Protein AF-A0A966DDK5-F1 (afdb_monomer_lite)

pLDDT: mean 77.08, std 15.41, range [38.41, 94.88]

Radius of gyration: 27.96 Å; chains: 1; bounding box: 37×73×76 Å

Structure (mmCIF, N/CA/C/O backbone):
data_AF-A0A966DDK5-F1
#
_entry.id   AF-A0A966DDK5-F1
#
loop_
_atom_site.group_PDB
_atom_site.id
_atom_site.type_symbol
_atom_site.label_atom_id
_atom_site.label_alt_id
_atom_site.label_comp_id
_atom_site.label_asym_id
_atom_site.label_entity_id
_atom_site.label_seq_id
_atom_site.pdbx_PDB_ins_code
_atom_site.Cartn_x
_atom_site.Cartn_y
_atom_site.Cartn_z
_atom_site.occupancy
_atom_site.B_iso_or_equiv
_atom_site.auth_seq_id
_atom_site.auth_comp_id
_atom_site.auth_asym_id
_atom_site.auth_atom_id
_atom_site.pdbx_PDB_model_num
ATOM 1 N N . MET A 1 1 ? -3.887 -1.822 -10.466 1.00 85.94 1 MET A N 1
ATOM 2 C CA . MET A 1 1 ? -3.476 -0.402 -10.522 1.00 85.94 1 MET A CA 1
ATOM 3 C C . MET A 1 1 ? -3.623 0.130 -11.944 1.00 85.94 1 MET A C 1
ATOM 5 O O . MET A 1 1 ? -3.417 -0.625 -12.885 1.00 85.94 1 MET A O 1
ATOM 9 N N . ASN A 1 2 ? -3.994 1.400 -12.120 1.00 87.94 2 ASN A N 1
ATOM 10 C CA . ASN A 1 2 ? -4.062 2.040 -13.441 1.00 87.94 2 ASN A CA 1
ATOM 11 C C . ASN A 1 2 ? -3.589 3.498 -13.349 1.00 87.94 2 ASN A C 1
ATOM 13 O O . ASN A 1 2 ? -4.401 4.423 -13.303 1.00 87.94 2 ASN A O 1
ATOM 17 N N . ILE A 1 3 ? -2.275 3.688 -13.254 1.00 90.12 3 ILE A N 1
ATOM 18 C CA . ILE A 1 3 ? -1.640 5.006 -13.277 1.00 90.12 3 ILE A CA 1
ATOM 19 C C . ILE A 1 3 ? -1.281 5.338 -14.722 1.00 90.12 3 ILE A C 1
ATOM 21 O O . ILE A 1 3 ? -0.789 4.495 -15.475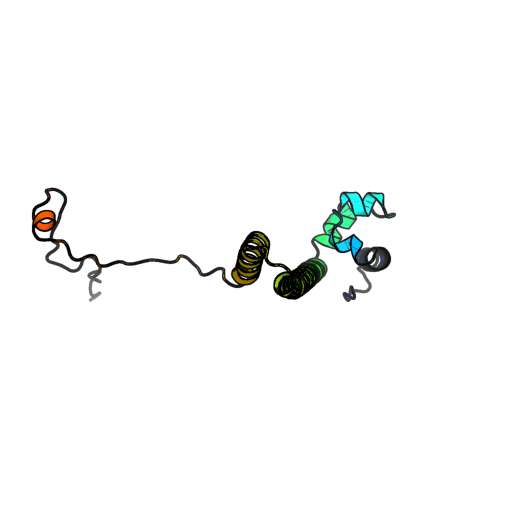 1.00 90.12 3 ILE A O 1
ATOM 25 N N . GLN A 1 4 ? -1.553 6.583 -15.103 1.00 89.31 4 GLN A N 1
ATOM 26 C CA . GLN A 1 4 ? -1.170 7.130 -16.396 1.00 89.31 4 GLN A CA 1
ATOM 27 C C . GLN A 1 4 ? 0.269 7.651 -16.298 1.00 89.31 4 GLN A C 1
ATOM 29 O O . GLN A 1 4 ? 0.547 8.639 -15.611 1.00 89.31 4 GLN A O 1
ATOM 34 N N . PHE A 1 5 ? 1.182 6.956 -16.968 1.00 89.06 5 PHE A N 1
ATOM 35 C CA . PHE A 1 5 ? 2.567 7.376 -17.159 1.00 89.06 5 PHE A CA 1
ATOM 36 C C . PHE A 1 5 ? 2.727 7.999 -18.547 1.00 89.06 5 PHE A C 1
ATOM 38 O O . PHE A 1 5 ? 2.031 7.611 -19.487 1.00 89.06 5 PHE A O 1
ATOM 45 N N . ASN A 1 6 ? 3.649 8.946 -18.690 1.00 87.12 6 ASN A N 1
ATOM 46 C CA . ASN A 1 6 ? 3.912 9.607 -19.967 1.00 87.12 6 ASN A CA 1
ATOM 47 C C . ASN A 1 6 ? 4.554 8.646 -20.983 1.00 87.12 6 ASN A C 1
ATOM 49 O O . ASN A 1 6 ? 5.156 7.643 -20.611 1.00 87.12 6 ASN A O 1
ATOM 53 N N . GLU A 1 7 ? 4.518 8.999 -22.272 1.00 79.94 7 GLU A N 1
ATOM 54 C CA . GLU A 1 7 ? 5.108 8.198 -23.366 1.00 79.94 7 GLU A CA 1
ATOM 55 C C . GLU A 1 7 ? 6.628 7.971 -23.229 1.00 79.94 7 GLU A C 1
ATOM 57 O O . GLU A 1 7 ? 7.179 7.048 -23.820 1.00 79.94 7 GLU A O 1
ATOM 62 N N . TYR A 1 8 ? 7.310 8.794 -22.427 1.00 82.00 8 TYR A N 1
ATOM 63 C CA . TYR A 1 8 ? 8.743 8.674 -22.139 1.00 82.00 8 TYR A CA 1
ATOM 64 C C . TYR A 1 8 ? 9.051 7.788 -20.917 1.00 82.00 8 TYR A C 1
ATOM 66 O O . TYR A 1 8 ? 10.212 7.487 -20.658 1.00 82.00 8 TYR A O 1
ATOM 74 N N . GLU A 1 9 ? 8.032 7.363 -20.166 1.00 86.44 9 GLU A N 1
ATOM 75 C CA . GLU A 1 9 ? 8.146 6.582 -18.925 1.00 86.44 9 GLU A CA 1
ATOM 76 C C . GLU A 1 9 ? 7.864 5.086 -19.176 1.00 86.44 9 GLU A C 1
ATOM 78 O O . GLU A 1 9 ? 7.128 4.437 -18.432 1.00 86.44 9 GLU A O 1
ATOM 83 N N . ILE A 1 10 ? 8.444 4.531 -20.246 1.00 89.00 10 ILE A N 1
ATOM 84 C CA . ILE A 1 10 ? 8.161 3.163 -20.719 1.00 89.00 10 ILE A CA 1
ATOM 85 C C . ILE A 1 10 ? 8.476 2.109 -19.645 1.00 89.00 10 ILE A C 1
ATOM 87 O O . ILE A 1 10 ? 7.691 1.187 -19.443 1.00 8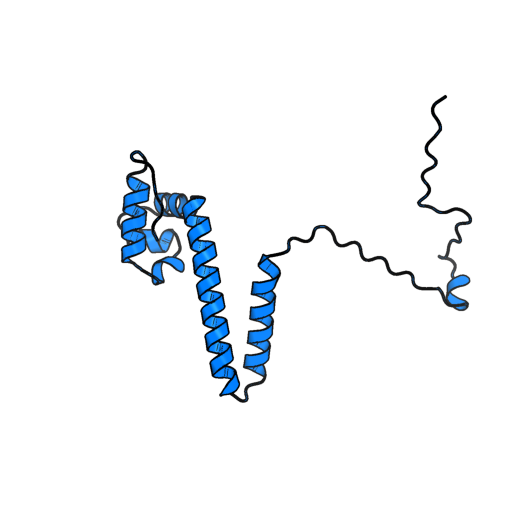9.00 10 ILE A O 1
ATOM 91 N N . GLU A 1 11 ? 9.592 2.254 -18.922 1.00 89.19 11 GLU A N 1
ATOM 92 C CA . GLU A 1 11 ? 9.984 1.305 -17.868 1.00 89.19 11 GLU A CA 1
ATOM 93 C C . GLU A 1 11 ? 8.938 1.260 -16.741 1.00 89.19 11 GLU A C 1
ATOM 95 O O . GLU A 1 11 ? 8.514 0.181 -16.338 1.00 89.19 11 GLU A O 1
ATOM 100 N N . LEU A 1 12 ? 8.424 2.416 -16.299 1.00 90.00 12 LEU A N 1
ATOM 101 C CA . LEU A 1 12 ? 7.393 2.483 -15.254 1.00 90.00 12 LEU A CA 1
ATOM 102 C C . LEU A 1 12 ? 6.062 1.872 -15.716 1.00 90.00 12 LEU A C 1
ATOM 104 O O . LEU A 1 12 ? 5.370 1.237 -14.919 1.00 90.00 12 LEU A O 1
ATOM 108 N N . GLN A 1 13 ? 5.712 2.022 -16.998 1.00 92.00 13 GLN A N 1
ATOM 109 C CA . GLN A 1 13 ? 4.531 1.370 -17.573 1.00 92.00 13 GLN A CA 1
ATOM 110 C C . GLN A 1 13 ? 4.660 -0.155 -17.531 1.00 92.00 13 GLN A C 1
ATOM 112 O O . GLN A 1 13 ? 3.757 -0.829 -17.037 1.00 92.00 13 GLN A O 1
ATOM 117 N N . GLN A 1 14 ? 5.799 -0.694 -17.971 1.00 92.19 14 GLN A N 1
ATOM 118 C CA . GLN A 1 14 ? 6.054 -2.138 -17.946 1.00 92.19 14 GLN A CA 1
ATOM 119 C C . GLN A 1 14 ? 6.073 -2.682 -16.513 1.00 92.19 14 GLN A C 1
ATOM 121 O O . GLN A 1 14 ? 5.497 -3.730 -16.227 1.00 92.19 14 GLN A O 1
ATOM 126 N N . MET A 1 15 ? 6.675 -1.945 -15.580 1.00 92.94 15 MET A N 1
ATOM 127 C CA . MET A 1 15 ? 6.673 -2.312 -14.165 1.00 92.94 15 MET A CA 1
ATOM 128 C C . MET A 1 15 ? 5.266 -2.301 -13.566 1.00 92.94 15 MET A C 1
ATOM 130 O O . MET A 1 15 ? 4.937 -3.193 -12.787 1.00 92.94 15 MET A O 1
ATOM 134 N N . GLN A 1 16 ? 4.402 -1.357 -13.953 1.00 93.38 16 GLN A N 1
ATOM 135 C CA . GLN A 1 16 ? 2.992 -1.378 -13.557 1.00 93.38 16 GLN A CA 1
ATOM 136 C C . GLN A 1 16 ? 2.263 -2.613 -14.092 1.00 93.38 16 GLN A C 1
ATOM 138 O O . GLN A 1 16 ? 1.458 -3.193 -13.365 1.00 93.38 16 GLN A O 1
ATOM 143 N N . GLU A 1 17 ? 2.507 -3.008 -15.340 1.00 93.50 17 GLU A N 1
ATOM 144 C CA . GLU A 1 17 ? 1.901 -4.213 -15.916 1.00 93.50 17 GLU A CA 1
ATOM 145 C C . GLU A 1 17 ? 2.310 -5.462 -15.136 1.00 93.50 17 GLU A C 1
ATOM 147 O O . GLU A 1 17 ? 1.444 -6.225 -14.710 1.00 93.50 17 GLU A O 1
ATOM 152 N N . VAL A 1 18 ? 3.604 -5.613 -14.849 1.00 93.75 18 VAL A N 1
ATOM 153 C CA . VAL A 1 18 ? 4.113 -6.732 -14.045 1.00 93.75 18 VAL A CA 1
ATOM 154 C C . VAL A 1 18 ? 3.571 -6.690 -12.614 1.00 93.75 18 VAL A C 1
ATOM 156 O O . VAL A 1 18 ? 3.150 -7.713 -12.081 1.00 93.75 18 VAL A O 1
ATOM 159 N N . PHE A 1 19 ? 3.512 -5.510 -11.995 1.00 93.38 19 PHE A N 1
ATOM 160 C CA . PHE A 1 19 ? 2.926 -5.342 -10.663 1.00 93.38 19 PHE A CA 1
ATOM 161 C C . PHE A 1 19 ? 1.449 -5.762 -10.639 1.00 93.38 19 PHE A C 1
ATOM 163 O O . PHE A 1 19 ? 0.989 -6.405 -9.697 1.00 93.38 19 PHE A O 1
ATOM 170 N N . ASN A 1 20 ? 0.703 -5.423 -11.691 1.00 93.00 20 ASN A N 1
ATOM 171 C CA . ASN A 1 20 ? -0.697 -5.805 -11.837 1.00 93.00 20 ASN A CA 1
ATOM 172 C C . ASN A 1 20 ? -0.886 -7.310 -12.059 1.00 93.00 20 ASN A C 1
ATOM 174 O O . ASN A 1 20 ? -1.892 -7.844 -11.594 1.00 93.00 20 ASN A O 1
ATOM 178 N N . ASP A 1 21 ? 0.045 -7.971 -12.747 1.00 93.38 21 ASP A N 1
ATOM 179 C CA . ASP A 1 21 ? -0.009 -9.412 -13.018 1.00 93.38 21 ASP A CA 1
ATOM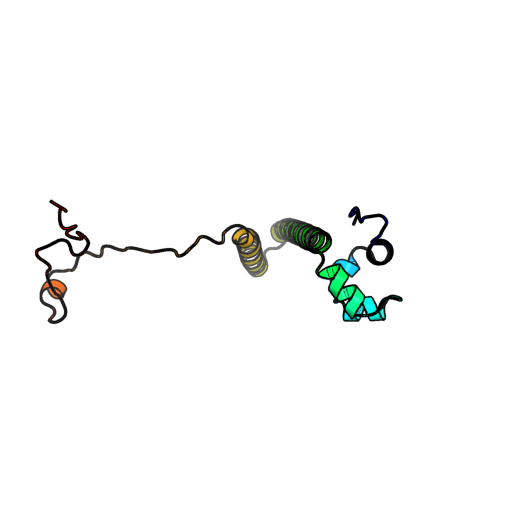 180 C C . ASP A 1 21 ? 0.203 -10.249 -11.747 1.00 93.38 21 ASP A C 1
ATOM 182 O O . ASP A 1 21 ? -0.510 -11.224 -11.513 1.00 93.38 21 ASP A O 1
ATOM 186 N N . ILE A 1 22 ? 1.098 -9.803 -10.855 1.00 90.88 22 ILE A N 1
ATOM 187 C CA . ILE A 1 22 ? 1.266 -10.394 -9.513 1.00 90.88 22 ILE A CA 1
ATOM 188 C C . ILE A 1 22 ? -0.027 -10.247 -8.685 1.00 90.88 22 ILE A C 1
ATOM 190 O O . ILE A 1 22 ? -0.351 -11.088 -7.844 1.00 90.88 22 ILE A O 1
ATOM 194 N N . GLY A 1 23 ? -0.800 -9.187 -8.930 1.00 88.69 23 GLY A N 1
ATOM 195 C CA . GLY A 1 23 ? -2.097 -8.969 -8.304 1.00 88.69 23 GLY A CA 1
ATOM 196 C C . GLY A 1 23 ? -1.990 -8.474 -6.861 1.00 88.69 23 GLY A C 1
ATOM 197 O O . GLY A 1 23 ? -1.156 -7.637 -6.529 1.00 88.69 23 GLY A O 1
ATOM 198 N N . VAL A 1 24 ? -2.884 -8.952 -5.992 1.00 86.50 24 VAL A N 1
ATOM 199 C CA . VAL A 1 24 ? -3.031 -8.434 -4.616 1.00 86.50 24 VAL A CA 1
ATOM 200 C C . VAL A 1 24 ? -1.778 -8.669 -3.772 1.00 86.50 24 VAL A C 1
ATOM 202 O O . VAL A 1 24 ? -1.438 -7.832 -2.938 1.00 86.50 24 VAL A O 1
ATOM 205 N N . ASP A 1 25 ? -1.064 -9.767 -4.013 1.00 88.88 25 ASP A N 1
ATOM 206 C CA . ASP A 1 25 ? 0.125 -10.121 -3.238 1.00 88.88 25 ASP A CA 1
ATOM 207 C C . ASP A 1 25 ? 1.251 -9.095 -3.420 1.00 88.88 25 ASP A C 1
ATOM 209 O O . ASP A 1 25 ? 2.008 -8.843 -2.484 1.00 88.88 25 ASP A O 1
ATOM 213 N N . ALA A 1 26 ? 1.296 -8.414 -4.572 1.00 90.25 26 ALA A N 1
ATOM 214 C CA . ALA A 1 26 ? 2.288 -7.387 -4.878 1.00 90.25 26 ALA A CA 1
ATOM 215 C C . ALA A 1 26 ? 2.291 -6.231 -3.865 1.00 90.25 26 ALA A C 1
ATOM 217 O O . ALA A 1 26 ? 3.341 -5.648 -3.602 1.00 90.25 26 ALA A O 1
ATOM 218 N N . LEU A 1 27 ? 1.136 -5.923 -3.260 1.00 90.12 27 LEU A N 1
ATOM 219 C CA . LEU A 1 27 ? 0.981 -4.854 -2.263 1.00 90.12 27 LEU A CA 1
ATOM 220 C C . LEU A 1 27 ? 1.778 -5.109 -0.975 1.00 90.12 27 LEU A C 1
ATOM 222 O O . LEU A 1 27 ? 2.027 -4.173 -0.215 1.00 90.12 27 LEU A O 1
ATOM 226 N N . TYR A 1 28 ? 2.157 -6.362 -0.721 1.00 89.44 28 TYR A N 1
ATOM 227 C CA . TYR A 1 28 ? 2.874 -6.778 0.484 1.00 89.44 28 TYR A CA 1
ATOM 228 C C . TYR A 1 28 ? 4.356 -7.061 0.244 1.00 89.44 28 TYR A C 1
ATOM 230 O O . TYR A 1 28 ? 5.083 -7.313 1.204 1.00 89.44 28 TYR A O 1
ATOM 238 N N . LEU A 1 29 ? 4.805 -7.024 -1.012 1.00 91.50 29 LEU A N 1
ATOM 239 C CA . LEU A 1 29 ? 6.177 -7.346 -1.377 1.00 91.50 29 LEU A CA 1
ATOM 240 C C . LEU A 1 29 ? 7.076 -6.110 -1.305 1.00 91.50 29 LEU A C 1
ATOM 242 O O . LEU A 1 29 ? 6.733 -5.010 -1.741 1.00 91.50 29 LEU A O 1
ATOM 246 N N . SER A 1 30 ? 8.279 -6.310 -0.784 1.00 92.31 30 SER A N 1
ATOM 247 C CA . SER A 1 30 ? 9.360 -5.336 -0.851 1.00 92.31 30 SER A CA 1
ATOM 248 C C . SER A 1 30 ? 9.980 -5.278 -2.252 1.00 92.31 30 SER A C 1
ATOM 250 O O . SER A 1 30 ? 9.908 -6.220 -3.038 1.00 92.31 30 SER A O 1
ATOM 252 N N . HIS A 1 31 ? 10.691 -4.187 -2.548 1.00 92.38 31 HIS A N 1
ATOM 253 C CA . HIS A 1 31 ? 11.453 -4.029 -3.793 1.00 92.38 31 HIS A CA 1
ATOM 254 C C . HIS A 1 31 ? 12.455 -5.170 -4.072 1.00 92.38 31 HIS A C 1
ATOM 256 O O . HIS A 1 31 ? 12.736 -5.463 -5.231 1.00 92.38 31 HIS A O 1
ATOM 262 N N . HIS A 1 32 ? 12.980 -5.842 -3.040 1.00 93.69 32 HIS A N 1
ATOM 263 C CA . HIS A 1 32 ? 13.839 -7.017 -3.210 1.00 93.69 32 HIS A CA 1
ATOM 264 C C . HIS A 1 32 ? 13.053 -8.269 -3.607 1.00 93.69 32 HIS A C 1
ATOM 266 O O . HIS A 1 32 ? 13.510 -9.031 -4.454 1.00 93.69 32 HIS A O 1
ATOM 272 N N . GLU A 1 33 ? 11.880 -8.478 -3.014 1.00 92.38 33 GLU A N 1
ATOM 273 C CA . GLU A 1 33 ? 11.017 -9.620 -3.329 1.00 92.38 33 GLU A CA 1
ATOM 274 C C . GLU A 1 33 ? 10.416 -9.482 -4.729 1.00 92.38 33 GLU A C 1
ATOM 276 O O . GLU A 1 33 ? 10.421 -10.444 -5.494 1.00 92.38 33 GLU A O 1
ATOM 281 N N . LEU A 1 34 ? 10.005 -8.269 -5.108 1.00 92.38 34 LEU A N 1
ATOM 282 C CA . LEU A 1 34 ? 9.569 -7.964 -6.471 1.00 92.38 34 LEU A CA 1
ATOM 283 C C . LEU A 1 34 ? 10.696 -8.193 -7.482 1.00 92.38 34 LEU A C 1
ATOM 285 O O . LEU A 1 34 ? 10.467 -8.802 -8.521 1.00 92.38 34 LEU A O 1
ATOM 289 N N . ALA A 1 35 ? 11.931 -7.794 -7.169 1.00 93.81 35 ALA A N 1
ATOM 290 C CA . ALA A 1 35 ? 13.073 -8.055 -8.046 1.00 93.81 35 ALA A CA 1
ATOM 291 C C . ALA A 1 35 ? 13.426 -9.544 -8.168 1.00 93.81 35 ALA A C 1
ATOM 293 O O . ALA A 1 35 ? 13.934 -9.974 -9.195 1.00 93.81 35 ALA A O 1
ATOM 294 N N . ALA A 1 36 ? 13.172 -10.345 -7.131 1.00 92.44 36 ALA A N 1
ATOM 295 C CA . ALA A 1 36 ? 13.372 -11.791 -7.196 1.00 92.44 36 ALA A CA 1
ATOM 296 C C . ALA A 1 36 ? 12.281 -12.497 -8.020 1.00 92.44 36 ALA A C 1
ATOM 298 O O . ALA A 1 36 ? 12.540 -13.548 -8.605 1.00 92.44 36 ALA A O 1
ATOM 299 N N . ALA A 1 37 ? 11.072 -11.932 -8.053 1.00 88.00 37 ALA A N 1
ATOM 300 C CA . ALA A 1 37 ? 9.920 -12.483 -8.761 1.00 88.00 37 ALA A CA 1
ATOM 301 C C . ALA A 1 37 ? 9.789 -11.994 -10.216 1.00 88.00 37 ALA A C 1
ATOM 303 O O . ALA A 1 37 ? 8.943 -12.502 -10.948 1.00 88.00 37 ALA A O 1
ATOM 304 N N . THR A 1 38 ? 10.582 -11.005 -10.637 1.00 91.38 38 THR A N 1
ATOM 305 C CA . THR A 1 38 ? 10.405 -10.306 -11.920 1.00 91.38 38 THR A CA 1
ATOM 306 C C . THR A 1 38 ? 11.739 -10.048 -12.619 1.00 91.38 38 THR A C 1
ATOM 308 O O . THR A 1 38 ? 12.807 -10.320 -12.080 1.00 91.38 38 THR A O 1
ATOM 311 N N . GLU A 1 39 ? 11.684 -9.518 -13.840 1.00 89.50 39 GLU A N 1
ATOM 312 C CA . GLU A 1 39 ? 12.876 -9.223 -14.647 1.00 89.50 39 GLU A CA 1
ATOM 313 C C . GLU A 1 39 ? 13.555 -7.890 -14.274 1.00 89.50 39 GLU A C 1
ATOM 315 O O . GLU A 1 39 ? 14.675 -7.617 -14.711 1.00 89.50 39 GLU A O 1
ATOM 320 N N . PHE A 1 40 ? 12.907 -7.056 -13.451 1.00 92.25 40 PHE A N 1
ATOM 321 C CA . PHE A 1 40 ? 13.438 -5.756 -13.040 1.00 92.25 40 PHE A CA 1
ATOM 322 C C . PHE A 1 40 ? 14.317 -5.867 -11.796 1.00 92.25 40 PHE A C 1
ATOM 324 O O . PHE A 1 40 ? 14.056 -6.635 -10.872 1.00 92.25 40 PHE A O 1
ATOM 331 N N . ASN A 1 41 ? 15.359 -5.040 -11.734 1.00 93.69 41 ASN A N 1
ATOM 332 C CA . ASN A 1 41 ? 16.249 -5.012 -10.581 1.00 93.69 41 ASN A CA 1
ATOM 333 C C . ASN A 1 41 ? 15.600 -4.299 -9.372 1.00 93.69 41 ASN A C 1
ATOM 335 O O . ASN A 1 41 ? 14.645 -3.531 -9.496 1.00 93.69 41 ASN A O 1
ATOM 339 N N . ALA A 1 42 ? 16.168 -4.515 -8.183 1.00 93.56 42 ALA A N 1
ATOM 340 C CA . ALA A 1 42 ? 15.637 -3.964 -6.934 1.00 93.56 42 ALA A CA 1
ATOM 341 C C . ALA A 1 42 ? 15.652 -2.425 -6.873 1.00 93.56 42 ALA A C 1
ATOM 343 O O . ALA A 1 42 ? 14.815 -1.839 -6.189 1.00 93.56 42 ALA A O 1
ATOM 344 N N . MET A 1 43 ? 16.575 -1.761 -7.574 1.00 93.81 43 MET A N 1
ATOM 345 C CA . MET A 1 43 ? 16.630 -0.297 -7.611 1.00 93.81 43 MET A CA 1
ATOM 346 C C . MET A 1 43 ? 15.514 0.279 -8.485 1.00 93.81 43 MET A C 1
ATOM 348 O O . MET A 1 43 ? 14.830 1.183 -8.023 1.00 93.81 43 MET A O 1
ATOM 352 N N . SER A 1 44 ? 15.246 -0.302 -9.660 1.00 92.69 44 SER A N 1
ATOM 353 C CA . SER A 1 44 ? 14.097 0.082 -10.493 1.00 92.69 44 SER A CA 1
ATOM 354 C C . SER A 1 44 ? 12.788 -0.082 -9.711 1.00 92.69 44 SER A C 1
ATOM 356 O O . SER A 1 44 ? 11.968 0.833 -9.676 1.00 92.69 44 SER A O 1
ATOM 358 N N . TRP A 1 45 ? 12.618 -1.200 -8.986 1.00 94.88 45 TRP A N 1
ATOM 359 C CA . TRP A 1 45 ? 11.460 -1.405 -8.100 1.00 94.88 45 TRP A CA 1
ATOM 360 C C . TRP A 1 45 ? 11.364 -0.384 -6.984 1.00 94.88 45 TRP A C 1
ATOM 362 O O . TRP A 1 45 ? 10.273 0.098 -6.687 1.00 94.88 45 TRP A O 1
ATOM 372 N N . ARG A 1 46 ? 12.489 -0.030 -6.365 1.00 94.06 46 ARG A N 1
ATOM 373 C CA . ARG A 1 46 ? 12.504 1.033 -5.367 1.00 94.06 46 ARG A CA 1
ATOM 374 C C . ARG A 1 46 ? 12.036 2.350 -5.981 1.00 94.06 46 ARG A C 1
ATOM 376 O O . ARG A 1 46 ? 11.173 2.991 -5.392 1.00 94.06 46 ARG A O 1
ATOM 383 N N . ASP A 1 47 ? 12.565 2.729 -7.138 1.00 92.81 47 ASP A N 1
ATOM 384 C CA . ASP A 1 47 ? 12.221 3.989 -7.793 1.00 92.81 47 ASP A CA 1
ATOM 385 C C . ASP A 1 47 ? 10.729 4.024 -8.150 1.00 92.81 47 ASP A C 1
ATOM 387 O O . ASP A 1 47 ? 10.035 4.960 -7.748 1.00 92.81 47 ASP A O 1
ATOM 391 N N . PHE A 1 48 ? 10.204 2.947 -8.741 1.00 94.19 48 PHE A N 1
ATOM 392 C CA . PHE A 1 48 ? 8.776 2.772 -9.020 1.00 94.19 48 PHE A CA 1
ATOM 393 C C . PHE A 1 48 ? 7.902 2.891 -7.763 1.00 94.19 48 PHE A C 1
ATOM 395 O O . PHE A 1 48 ? 6.966 3.685 -7.737 1.00 94.19 48 PHE A O 1
ATOM 402 N N . LEU A 1 49 ? 8.223 2.159 -6.690 1.00 92.50 49 LEU A N 1
ATOM 403 C CA . LEU A 1 49 ? 7.453 2.198 -5.437 1.00 92.50 49 LEU A CA 1
ATOM 404 C C . LEU A 1 49 ? 7.555 3.551 -4.716 1.00 92.50 49 LEU A C 1
ATOM 406 O O . LEU A 1 49 ? 6.702 3.891 -3.894 1.00 92.50 49 LEU A O 1
ATOM 410 N N . THR A 1 50 ? 8.603 4.328 -4.998 1.00 92.62 50 THR A N 1
ATOM 411 C CA . THR A 1 50 ? 8.760 5.680 -4.459 1.00 92.62 50 THR A CA 1
ATOM 412 C C . THR A 1 50 ? 8.144 6.770 -5.332 1.00 92.62 50 THR A C 1
ATOM 414 O O . THR A 1 50 ? 8.030 7.896 -4.838 1.00 92.62 50 THR A O 1
ATOM 417 N N . ASP A 1 51 ? 7.694 6.474 -6.554 1.00 93.38 51 ASP A N 1
ATOM 418 C CA . ASP A 1 51 ? 6.940 7.427 -7.371 1.00 93.38 51 ASP A CA 1
ATOM 419 C C . ASP A 1 51 ? 5.707 7.914 -6.597 1.00 93.38 51 ASP A C 1
ATOM 421 O O . ASP A 1 51 ? 5.017 7.140 -5.931 1.00 93.38 51 ASP A O 1
ATOM 425 N N . ALA A 1 52 ? 5.446 9.221 -6.640 1.00 91.38 52 ALA A N 1
ATOM 426 C CA . ALA A 1 52 ? 4.380 9.826 -5.845 1.00 91.38 52 ALA A CA 1
ATOM 427 C C . ALA A 1 52 ? 2.999 9.239 -6.182 1.00 91.38 52 ALA A C 1
ATOM 429 O O . ALA A 1 52 ? 2.204 9.008 -5.273 1.00 91.38 52 ALA A O 1
ATOM 430 N N . ARG A 1 53 ? 2.741 8.943 -7.464 1.00 93.62 53 ARG A N 1
ATOM 431 C CA . ARG A 1 53 ? 1.463 8.395 -7.945 1.00 93.62 53 ARG A CA 1
ATOM 432 C C . ARG A 1 53 ? 1.288 6.954 -7.477 1.00 93.62 53 ARG A C 1
ATOM 434 O O . ARG A 1 53 ? 0.212 6.572 -7.025 1.00 93.62 53 ARG A O 1
ATOM 441 N N . VAL A 1 54 ? 2.359 6.163 -7.567 1.00 92.38 54 VAL A N 1
ATOM 442 C CA . VAL A 1 54 ? 2.371 4.764 -7.113 1.00 92.38 54 VAL A CA 1
ATOM 443 C C . VAL A 1 54 ? 2.177 4.709 -5.606 1.00 92.38 54 VAL A C 1
ATOM 445 O O . VAL A 1 54 ? 1.335 3.962 -5.119 1.00 92.38 54 VAL A O 1
ATOM 448 N N . ARG A 1 55 ? 2.888 5.552 -4.859 1.00 91.69 55 ARG A N 1
ATOM 449 C CA . ARG A 1 55 ? 2.768 5.619 -3.404 1.00 91.69 55 ARG A CA 1
ATOM 450 C C . ARG A 1 55 ? 1.367 6.010 -2.951 1.00 91.69 55 ARG A C 1
ATOM 452 O O . ARG A 1 55 ? 0.830 5.357 -2.065 1.00 91.69 55 ARG A O 1
ATOM 459 N N . GLU A 1 56 ? 0.771 7.025 -3.573 1.00 91.06 56 GLU A N 1
ATOM 460 C CA . GLU A 1 56 ? -0.604 7.435 -3.275 1.00 91.06 56 GLU A CA 1
ATOM 461 C C . GLU A 1 56 ? -1.589 6.281 -3.518 1.00 91.06 56 GLU A C 1
ATOM 463 O O . GLU A 1 56 ? -2.429 5.990 -2.662 1.00 91.06 56 GLU A O 1
ATOM 468 N N . PHE A 1 57 ? -1.436 5.563 -4.637 1.00 92.38 57 PHE A N 1
ATOM 469 C CA . PHE A 1 57 ? -2.229 4.367 -4.910 1.00 92.38 57 PHE A CA 1
ATOM 470 C C . PHE A 1 57 ? -2.040 3.304 -3.818 1.00 92.38 57 PHE A C 1
ATOM 472 O O . PHE A 1 57 ? -3.030 2.862 -3.237 1.00 92.38 57 PHE A O 1
ATOM 479 N N . LEU A 1 58 ? -0.798 2.934 -3.492 1.00 90.94 58 LEU A N 1
ATOM 480 C CA . LEU A 1 58 ? -0.493 1.907 -2.488 1.00 90.94 58 LEU A CA 1
ATOM 481 C C . LEU A 1 58 ? -1.043 2.262 -1.102 1.00 90.94 58 LEU A C 1
ATOM 483 O O . LEU A 1 58 ? -1.640 1.412 -0.442 1.00 90.94 58 LEU A O 1
ATOM 487 N N . GLU A 1 59 ? -0.878 3.510 -0.666 1.00 89.94 59 GLU A N 1
ATOM 488 C CA . GLU A 1 59 ? -1.412 3.988 0.613 1.00 89.94 59 GLU A CA 1
ATOM 489 C C . GLU A 1 59 ? -2.943 3.902 0.642 1.00 89.94 59 GLU A C 1
ATOM 491 O O . GLU A 1 59 ? -3.519 3.431 1.628 1.00 89.94 59 GLU A O 1
ATOM 496 N N . SER A 1 60 ? -3.604 4.307 -0.448 1.00 89.19 60 SER A N 1
ATOM 497 C CA . SER A 1 60 ? -5.063 4.227 -0.558 1.00 89.19 60 SER A CA 1
ATOM 498 C C . SER A 1 60 ? -5.567 2.780 -0.557 1.00 89.19 60 SER A C 1
ATOM 500 O O . SER A 1 60 ? -6.518 2.460 0.159 1.00 89.19 60 SER A O 1
ATOM 502 N N . GLU A 1 61 ? -4.891 1.887 -1.278 1.00 90.19 61 GLU A N 1
ATOM 503 C CA . GLU A 1 61 ? -5.281 0.486 -1.406 1.00 90.19 61 GLU A CA 1
ATOM 504 C C . GLU A 1 61 ? -5.093 -0.253 -0.075 1.00 90.19 61 GLU A C 1
ATOM 506 O O . GLU A 1 61 ? -6.011 -0.918 0.411 1.00 90.19 61 GLU A O 1
ATOM 511 N N . LEU A 1 62 ? -3.953 -0.056 0.598 1.00 88.44 62 LEU A N 1
ATOM 512 C CA . LEU A 1 62 ? -3.709 -0.629 1.924 1.00 88.44 62 LEU A CA 1
ATOM 513 C C . LEU A 1 62 ? -4.724 -0.125 2.957 1.00 88.44 62 LEU A C 1
ATOM 515 O O . LEU A 1 62 ? -5.198 -0.915 3.779 1.00 88.44 62 LEU A O 1
ATOM 519 N N . ALA A 1 63 ? -5.106 1.154 2.908 1.00 86.75 63 ALA A N 1
ATOM 520 C CA . ALA A 1 63 ? -6.138 1.693 3.790 1.00 86.75 63 ALA A CA 1
ATOM 521 C C . ALA A 1 63 ? -7.504 1.019 3.555 1.00 86.75 63 ALA A C 1
ATOM 523 O O . ALA A 1 63 ? -8.184 0.648 4.518 1.00 86.75 63 ALA A O 1
ATOM 524 N N . LEU A 1 64 ? -7.888 0.793 2.293 1.00 87.69 64 LEU A N 1
ATOM 525 C CA . LEU A 1 64 ? -9.118 0.072 1.944 1.00 87.69 64 LEU A CA 1
ATOM 526 C C . LEU A 1 64 ? -9.077 -1.388 2.417 1.00 87.69 64 LEU A C 1
ATOM 528 O O . LEU A 1 64 ? -10.055 -1.886 2.987 1.00 87.69 64 LEU A O 1
ATOM 532 N N . MET A 1 65 ? -7.943 -2.071 2.247 1.00 86.88 65 MET A N 1
ATOM 533 C CA . MET A 1 65 ? -7.763 -3.448 2.716 1.00 86.88 65 MET A CA 1
ATOM 534 C C . MET A 1 65 ? -7.848 -3.553 4.242 1.00 86.88 65 MET A C 1
ATOM 536 O O . MET A 1 65 ? -8.504 -4.462 4.767 1.00 86.88 65 MET A O 1
ATOM 540 N N . GLN A 1 66 ? -7.238 -2.611 4.965 1.00 84.69 66 GLN A N 1
ATOM 541 C CA . GLN A 1 66 ? -7.345 -2.525 6.423 1.00 84.69 66 GLN A CA 1
ATOM 542 C C . GLN A 1 66 ? -8.798 -2.318 6.854 1.00 84.69 66 GLN A C 1
ATOM 544 O O . GLN A 1 66 ? -9.298 -3.054 7.707 1.00 84.69 66 GLN A O 1
ATOM 549 N N . GLN A 1 67 ? -9.511 -1.384 6.220 1.00 86.00 67 GLN A N 1
ATOM 550 C CA . GLN A 1 67 ? -10.916 -1.118 6.525 1.00 86.00 67 GLN A CA 1
ATOM 551 C C . GLN A 1 67 ? -11.805 -2.347 6.266 1.00 86.00 67 GLN A C 1
ATOM 553 O O . GLN A 1 67 ? -12.645 -2.697 7.096 1.00 86.00 67 GLN A O 1
ATOM 558 N N . SER A 1 68 ? -11.593 -3.042 5.145 1.00 87.00 68 SER A N 1
ATOM 559 C CA . SER A 1 68 ? -12.275 -4.300 4.811 1.00 87.00 68 SER A CA 1
ATOM 560 C C . SER A 1 68 ? -12.007 -5.392 5.851 1.00 87.00 68 SER A C 1
ATOM 562 O O . SER A 1 68 ? -12.930 -6.084 6.285 1.00 87.00 68 SER A O 1
ATOM 564 N N . SER A 1 69 ? -10.763 -5.508 6.316 1.00 83.56 69 SER A N 1
ATOM 565 C CA . SER A 1 69 ? -10.367 -6.482 7.340 1.00 83.56 69 SER A CA 1
ATOM 566 C C . SER A 1 69 ? -11.027 -6.191 8.690 1.00 83.56 69 SER A C 1
ATOM 568 O O . SER A 1 69 ? -11.571 -7.103 9.311 1.00 83.56 69 SER A O 1
ATOM 570 N N . ILE A 1 70 ? -11.074 -4.919 9.100 1.00 83.75 70 ILE A N 1
ATOM 571 C CA . ILE A 1 70 ? -11.794 -4.462 10.300 1.00 83.75 70 ILE A CA 1
ATOM 572 C C . ILE A 1 70 ? -13.285 -4.812 10.201 1.00 83.75 70 ILE A C 1
ATOM 574 O O . ILE A 1 70 ? -13.840 -5.387 11.135 1.00 83.75 70 ILE A O 1
ATOM 578 N N . MET A 1 71 ? -13.932 -4.536 9.062 1.00 83.62 71 MET A N 1
ATOM 579 C CA . MET A 1 71 ? -15.351 -4.862 8.857 1.00 83.62 71 MET A CA 1
ATOM 580 C C . MET A 1 71 ? -15.630 -6.371 8.939 1.00 83.62 71 MET A C 1
ATOM 582 O O . MET A 1 71 ? -16.635 -6.779 9.523 1.00 83.62 71 MET A O 1
ATOM 586 N N . LYS A 1 72 ? -14.738 -7.210 8.396 1.00 85.38 72 LYS A N 1
ATOM 587 C CA . LYS A 1 72 ? -14.841 -8.674 8.526 1.00 85.38 72 LYS A CA 1
ATOM 588 C C . LYS A 1 72 ? -14.688 -9.116 9.984 1.00 85.38 72 LYS A C 1
ATOM 590 O O . LYS A 1 72 ? -15.535 -9.855 10.473 1.00 85.38 72 LYS A O 1
ATOM 595 N N . MET A 1 73 ? -13.694 -8.591 10.704 1.00 80.69 73 MET A N 1
ATOM 596 C CA . MET A 1 73 ? -13.513 -8.882 12.133 1.00 80.69 73 MET A CA 1
ATOM 597 C C . MET A 1 73 ? -14.719 -8.447 12.975 1.00 80.69 73 MET A C 1
ATOM 599 O O . MET A 1 73 ? -15.118 -9.178 13.874 1.00 80.69 73 MET A O 1
ATOM 603 N N . MET A 1 74 ? -15.337 -7.298 12.678 1.00 78.38 74 MET A N 1
ATOM 604 C CA . MET A 1 74 ? -16.565 -6.860 13.356 1.00 78.38 74 MET A CA 1
ATOM 605 C C . MET A 1 74 ? -17.708 -7.861 13.179 1.00 78.38 74 MET A C 1
ATOM 607 O O . MET A 1 74 ? -18.386 -8.192 14.150 1.00 78.38 74 MET A O 1
ATOM 611 N N . LYS A 1 75 ? -17.901 -8.363 11.954 1.00 80.88 75 LYS A N 1
ATOM 612 C CA . LYS A 1 75 ? -18.913 -9.385 11.662 1.00 80.88 75 LYS A CA 1
ATOM 613 C C . LYS A 1 75 ? -18.656 -10.678 12.445 1.00 80.88 75 LYS A C 1
ATOM 615 O O . LYS A 1 75 ? -19.602 -11.275 12.950 1.00 80.88 75 LYS A O 1
ATOM 620 N N . ASP A 1 76 ? -17.396 -11.086 12.558 1.00 76.88 76 ASP A N 1
ATOM 621 C CA . ASP A 1 76 ? -17.015 -12.324 13.244 1.00 76.88 76 ASP A CA 1
ATOM 622 C C . ASP A 1 76 ? -17.064 -12.184 14.779 1.00 76.88 76 ASP A C 1
ATOM 624 O O . ASP A 1 76 ? -17.382 -13.146 15.479 1.00 76.88 76 ASP A O 1
ATOM 628 N N . ILE A 1 77 ? -16.816 -10.984 15.321 1.00 72.94 77 ILE A N 1
ATOM 629 C CA . ILE A 1 77 ? -16.937 -10.683 16.759 1.00 72.94 77 ILE A CA 1
ATOM 630 C C . ILE A 1 77 ? -18.386 -10.774 17.235 1.00 72.94 77 ILE A C 1
ATOM 632 O O . ILE A 1 77 ? -18.622 -11.276 18.327 1.00 72.94 77 ILE A O 1
ATOM 636 N N . ASP A 1 78 ? -19.367 -10.379 16.423 1.00 64.94 78 ASP A N 1
ATOM 637 C CA . ASP A 1 78 ? -20.783 -10.559 16.785 1.00 64.94 78 ASP A CA 1
ATOM 638 C C . ASP A 1 78 ? -21.145 -12.053 16.967 1.00 64.94 78 ASP A C 1
ATOM 640 O O . ASP A 1 78 ? -22.039 -12.420 17.729 1.00 64.94 78 ASP A O 1
ATOM 644 N N . GLN A 1 79 ? -20.381 -12.950 16.331 1.00 66.75 79 GLN A N 1
ATOM 645 C CA . GLN A 1 79 ? -20.514 -14.404 16.467 1.00 66.75 79 GLN A CA 1
ATOM 646 C C . GLN A 1 79 ? -19.619 -15.000 17.572 1.00 66.75 79 GLN A C 1
ATOM 648 O O . GLN A 1 79 ? -19.839 -16.134 18.009 1.00 66.75 79 GLN A O 1
ATOM 653 N N . SER A 1 80 ? -18.620 -14.253 18.047 1.00 57.81 80 SER A N 1
ATOM 654 C CA . SER A 1 80 ? -17.568 -14.700 18.961 1.00 57.81 80 SER A CA 1
ATOM 655 C C . SER A 1 80 ? -17.674 -14.006 20.322 1.00 57.81 80 SER A C 1
ATOM 657 O O . SER A 1 80 ? -17.529 -12.798 20.453 1.00 57.81 80 SER A O 1
ATOM 659 N N . LYS A 1 81 ? -17.823 -14.777 21.407 1.00 64.81 81 LYS A N 1
ATOM 660 C CA . LYS A 1 81 ? -17.847 -14.248 22.792 1.00 64.81 81 LYS A CA 1
ATOM 661 C C . LYS A 1 81 ? -16.460 -13.826 23.323 1.00 64.81 81 LYS A C 1
ATOM 663 O O . LYS A 1 81 ? -16.251 -13.804 24.536 1.00 64.81 81 LYS A O 1
ATOM 668 N N . SER A 1 82 ? -15.485 -13.551 22.452 1.00 71.38 82 SER A N 1
ATOM 669 C CA . SER A 1 82 ? -14.106 -13.250 22.852 1.00 71.38 82 SER A CA 1
ATOM 670 C C . SER A 1 82 ? -13.897 -11.761 23.125 1.00 71.38 82 SER A C 1
ATOM 672 O O . SER A 1 82 ? -13.825 -10.935 22.215 1.00 71.38 82 SER A O 1
ATOM 674 N N . THR A 1 83 ? -13.709 -11.417 24.398 1.00 68.44 83 THR A N 1
ATOM 675 C CA . THR A 1 83 ? -13.371 -10.055 24.840 1.00 68.44 83 THR A CA 1
ATOM 676 C C . THR A 1 83 ? -12.012 -9.578 24.317 1.00 68.44 83 THR A C 1
ATOM 678 O O . THR A 1 83 ? -11.835 -8.385 24.078 1.00 68.44 83 THR A O 1
ATOM 681 N N . GLY A 1 84 ? -11.066 -10.495 24.075 1.00 72.31 84 GLY A N 1
ATOM 682 C CA . GLY A 1 84 ? -9.749 -10.171 23.518 1.00 72.31 84 GLY A CA 1
ATOM 683 C C . GLY A 1 84 ? -9.808 -9.716 22.057 1.00 72.31 84 GLY A C 1
ATOM 684 O O . GLY A 1 84 ? -9.108 -8.783 21.674 1.00 72.31 84 GLY A O 1
ATOM 685 N N . GLN A 1 85 ? -10.695 -10.304 21.248 1.00 69.94 85 GLN A N 1
ATOM 686 C CA . GLN A 1 85 ? -10.896 -9.867 19.859 1.00 69.94 85 GLN A CA 1
ATOM 687 C C . GLN A 1 85 ? -11.504 -8.460 19.796 1.00 69.94 85 GLN A C 1
ATOM 689 O O . GLN A 1 85 ? -11.075 -7.645 18.983 1.00 69.94 85 GLN A O 1
ATOM 694 N N . ALA A 1 86 ? -12.429 -8.137 20.706 1.00 72.75 86 ALA A N 1
ATOM 695 C CA . ALA A 1 86 ? -12.996 -6.793 20.818 1.00 72.75 86 ALA A CA 1
ATOM 696 C C . ALA A 1 86 ? -11.949 -5.736 21.224 1.00 72.75 86 ALA A C 1
ATOM 698 O O . ALA A 1 86 ? -11.978 -4.610 20.727 1.00 72.75 86 ALA A O 1
ATOM 699 N N . GLN A 1 87 ? -10.994 -6.090 22.093 1.00 76.81 87 GLN A N 1
ATOM 700 C CA . GLN A 1 87 ? -9.889 -5.196 22.460 1.00 76.81 87 GLN A CA 1
ATOM 701 C C . GLN A 1 87 ? -8.953 -4.931 21.277 1.00 76.81 87 GLN A C 1
ATOM 703 O O . GLN A 1 87 ? -8.653 -3.772 20.994 1.00 76.81 87 GLN A O 1
ATOM 708 N N . LEU A 1 88 ? -8.555 -5.981 20.550 1.00 77.44 88 LEU A N 1
ATOM 709 C CA . LEU A 1 88 ? -7.716 -5.853 19.354 1.00 77.44 88 LEU A CA 1
ATOM 710 C C . LEU A 1 88 ? -8.393 -5.001 18.274 1.00 77.44 88 LEU A C 1
ATOM 712 O O . LEU A 1 88 ? -7.759 -4.125 17.689 1.00 77.44 88 LEU A O 1
ATOM 716 N N . LEU A 1 89 ? -9.694 -5.206 18.061 1.00 77.00 89 LEU A N 1
ATOM 717 C CA . LEU A 1 89 ? -10.485 -4.408 17.131 1.00 77.00 89 LEU A CA 1
ATOM 718 C C . LEU A 1 89 ? -10.489 -2.921 17.519 1.00 77.00 89 LEU A C 1
ATOM 720 O O . LEU A 1 89 ? -10.262 -2.066 16.665 1.00 77.00 89 LEU A O 1
ATOM 724 N N . ASN A 1 90 ? -10.709 -2.604 18.798 1.00 76.50 90 ASN A N 1
ATOM 725 C CA . ASN A 1 90 ? -10.699 -1.219 19.273 1.00 76.50 90 ASN A CA 1
ATOM 726 C C . ASN A 1 90 ? -9.344 -0.538 19.041 1.00 76.50 90 ASN A C 1
ATOM 728 O O . ASN A 1 90 ? -9.308 0.622 18.630 1.00 76.50 90 ASN A O 1
ATOM 732 N N . THR A 1 91 ? -8.236 -1.251 19.252 1.00 77.88 91 THR A N 1
ATOM 733 C CA . THR A 1 91 ? -6.895 -0.732 18.951 1.00 77.88 91 THR A CA 1
ATOM 734 C C . THR A 1 91 ? -6.708 -0.479 17.453 1.00 77.88 91 THR A C 1
ATOM 736 O O . THR A 1 91 ? -6.230 0.592 17.080 1.00 77.88 91 THR A O 1
ATOM 739 N N . LEU A 1 92 ? -7.137 -1.409 16.591 1.00 74.31 92 LEU A N 1
ATOM 740 C CA . LEU A 1 92 ? -7.052 -1.253 15.133 1.00 74.31 92 LEU A CA 1
ATOM 741 C C . LEU A 1 92 ? -7.874 -0.053 14.635 1.00 74.31 92 LEU A C 1
ATOM 743 O O . LEU A 1 92 ? -7.366 0.766 13.873 1.00 74.31 92 LEU A O 1
ATOM 747 N N . ILE A 1 93 ? -9.107 0.114 15.126 1.00 76.88 93 ILE A N 1
ATOM 748 C CA . ILE A 1 93 ? -9.976 1.254 14.782 1.00 76.88 93 ILE A CA 1
ATOM 749 C C . ILE A 1 93 ? -9.333 2.588 15.188 1.00 76.88 93 ILE A C 1
ATOM 751 O O . ILE A 1 93 ? -9.385 3.563 14.430 1.00 76.88 93 ILE A O 1
ATOM 755 N N . GLN A 1 94 ? -8.715 2.652 16.370 1.00 79.19 94 GLN A N 1
ATOM 756 C CA . GLN A 1 94 ? -8.026 3.860 16.830 1.00 79.19 94 GLN A CA 1
ATOM 757 C C . GLN A 1 94 ? -6.817 4.197 15.951 1.00 79.19 94 GLN A C 1
ATOM 759 O O . GLN A 1 94 ? -6.654 5.359 15.580 1.00 79.19 94 GLN A O 1
ATOM 764 N N . GLN A 1 95 ? -6.021 3.200 15.554 1.00 73.19 95 GLN A N 1
ATOM 765 C CA . GLN A 1 95 ? -4.871 3.407 14.668 1.00 73.19 95 GLN A CA 1
ATOM 766 C C . GLN A 1 95 ? -5.287 3.915 13.281 1.00 73.19 95 GLN A C 1
ATOM 768 O O . GLN A 1 95 ? -4.699 4.878 12.791 1.00 73.19 95 GLN A O 1
ATOM 773 N N . THR A 1 96 ? -6.340 3.352 12.679 1.00 67.56 96 THR A N 1
ATOM 774 C CA . THR A 1 96 ? -6.858 3.821 11.378 1.00 67.56 96 THR A CA 1
ATOM 775 C C . THR A 1 96 ? -7.480 5.224 11.461 1.00 67.56 96 THR A C 1
ATOM 777 O O . THR A 1 96 ? -7.496 5.961 10.477 1.00 67.56 96 THR A O 1
ATOM 780 N N . SER A 1 97 ? -7.987 5.625 12.630 1.00 64.31 97 SER A N 1
ATOM 781 C CA . SER A 1 97 ? -8.575 6.959 12.839 1.00 64.31 97 SER A CA 1
ATOM 782 C C . SER A 1 97 ? -7.516 8.048 13.072 1.00 64.31 97 SER A C 1
ATOM 784 O O . SER A 1 97 ? -7.744 9.216 12.751 1.00 64.31 97 SER A O 1
ATOM 786 N N . GLN A 1 98 ? -6.348 7.682 13.610 1.00 58.44 98 GLN A N 1
ATOM 787 C CA . GLN A 1 98 ? -5.251 8.610 13.910 1.00 58.44 98 GLN A CA 1
ATOM 788 C C . GLN A 1 98 ? -4.463 9.059 12.667 1.00 58.44 98 GLN A C 1
ATOM 790 O O . GLN A 1 98 ? -3.831 10.116 12.702 1.00 58.44 98 GLN A O 1
ATOM 795 N N . SER A 1 99 ? -4.562 8.355 11.536 1.00 51.28 99 SER A N 1
ATOM 796 C CA . SER A 1 99 ? -3.884 8.721 10.278 1.00 51.28 99 SER A CA 1
ATOM 797 C C . SER A 1 99 ? -4.374 10.036 9.649 1.00 51.28 99 SER A C 1
ATOM 799 O O . SER A 1 99 ? -3.757 10.517 8.702 1.00 51.28 99 SER A O 1
ATOM 801 N N . LYS A 1 100 ? -5.451 10.656 10.162 1.00 52.47 100 LYS A N 1
ATOM 802 C CA . LYS A 1 100 ? -6.013 11.916 9.629 1.00 52.47 100 LYS A CA 1
ATOM 803 C C . LYS A 1 100 ? -5.744 13.177 10.455 1.00 52.47 100 LYS A C 1
ATOM 805 O O . LYS A 1 100 ? -6.193 14.248 10.053 1.00 52.47 100 LYS A O 1
ATOM 810 N N . LYS A 1 101 ? -4.999 13.114 11.562 1.00 50.28 101 LYS A N 1
ATOM 811 C CA . LYS A 1 101 ? -4.681 14.314 12.354 1.00 50.28 101 LYS A CA 1
ATOM 812 C C . LYS A 1 101 ? -3.232 14.322 12.824 1.00 50.28 101 LYS A C 1
ATOM 814 O O . LYS A 1 101 ? -2.921 13.896 13.930 1.00 50.28 101 LYS A O 1
ATOM 819 N N . LYS A 1 102 ? -2.356 14.939 12.027 1.00 47.41 102 LYS A N 1
ATOM 820 C CA . LYS A 1 102 ? -1.261 15.725 12.612 1.00 47.41 102 LYS A CA 1
ATOM 821 C C . LYS A 1 102 ? -1.884 17.006 13.169 1.00 47.41 102 LYS A C 1
ATOM 823 O O . LYS A 1 102 ? -1.772 18.062 12.556 1.00 47.41 102 LYS A O 1
ATOM 828 N N . ASP A 1 103 ? -2.611 16.890 14.280 1.00 48.84 103 ASP A N 1
ATOM 829 C CA . ASP A 1 103 ? -2.880 18.074 15.089 1.00 48.84 103 ASP A CA 1
ATOM 830 C C . ASP A 1 103 ? -1.507 18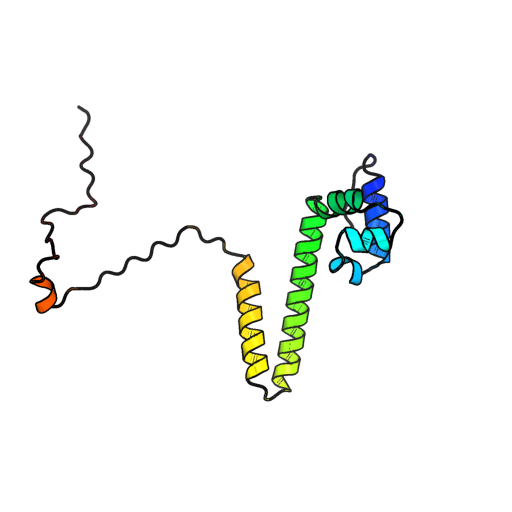.563 15.566 1.00 48.84 103 ASP A C 1
ATOM 832 O O . ASP A 1 103 ? -0.681 17.778 16.041 1.00 48.84 103 ASP A O 1
ATOM 836 N N . GLY A 1 104 ? -1.222 19.840 15.303 1.00 60.66 104 GLY A N 1
ATOM 837 C CA . GLY A 1 104 ? 0.006 20.504 15.725 1.00 60.66 104 GLY A CA 1
ATOM 838 C C . GLY A 1 104 ? 0.188 20.460 17.249 1.00 60.66 104 GLY A C 1
ATOM 839 O O . GLY A 1 104 ? -0.594 19.825 17.955 1.00 60.66 104 GLY A O 1
ATOM 840 N N . PRO A 1 105 ? 1.221 21.122 17.791 1.00 51.62 105 PRO A N 1
ATOM 841 C CA . PRO A 1 105 ? 1.515 21.065 19.221 1.00 51.62 105 PRO A CA 1
ATOM 842 C C . PRO A 1 105 ? 0.270 21.384 20.066 1.00 51.62 105 PRO A C 1
ATOM 844 O O . PRO A 1 105 ? -0.293 22.475 19.986 1.00 51.62 105 PRO A O 1
ATOM 847 N N . ILE A 1 106 ? -0.169 20.400 20.856 1.00 55.91 106 ILE A N 1
ATOM 848 C CA . ILE A 1 106 ? -1.301 20.523 21.774 1.00 55.91 106 ILE A CA 1
ATOM 849 C C . ILE A 1 106 ? -0.772 21.159 23.057 1.00 55.91 106 ILE A C 1
ATOM 851 O O . ILE A 1 106 ? -0.024 20.532 23.806 1.00 55.91 106 ILE A O 1
ATOM 855 N N . PHE A 1 107 ? -1.170 22.399 23.322 1.00 55.28 107 PHE A N 1
ATOM 856 C CA . PHE A 1 107 ? -0.916 23.055 24.600 1.00 55.28 107 PHE A CA 1
ATOM 857 C C . PHE A 1 107 ? -2.105 22.804 25.531 1.00 55.28 107 PHE A C 1
ATOM 859 O O . PHE A 1 107 ? -3.201 23.316 25.304 1.00 55.28 107 PHE A O 1
ATOM 866 N N . ILE A 1 108 ? -1.899 21.986 26.566 1.00 48.09 108 ILE A N 1
ATOM 867 C CA . ILE A 1 108 ? -2.898 21.734 27.610 1.00 48.09 108 ILE A CA 1
ATOM 868 C C . ILE A 1 108 ? -2.636 22.717 28.753 1.00 48.09 108 ILE A C 1
ATOM 870 O O . ILE A 1 108 ? -1.608 22.631 29.420 1.00 48.09 108 ILE A O 1
ATOM 874 N N . TYR A 1 109 ? -3.573 23.635 28.984 1.00 49.25 109 TYR A N 1
ATOM 875 C CA . TYR A 1 109 ? -3.558 24.535 30.136 1.00 49.25 109 TYR A CA 1
ATOM 876 C C . TYR A 1 109 ? -4.550 24.031 31.183 1.00 49.25 109 TYR A C 1
ATOM 878 O O . TYR A 1 109 ? -5.740 23.899 30.900 1.00 49.25 109 TYR A O 1
ATOM 886 N N . SER A 1 110 ? -4.073 23.770 32.398 1.00 41.94 110 SER A N 1
ATOM 887 C CA . SER A 1 110 ? -4.924 23.466 33.549 1.00 41.94 110 SER A CA 1
ATOM 888 C C . SER A 1 110 ? -4.740 24.535 34.621 1.00 41.94 110 SER A C 1
ATOM 890 O O . SER A 1 110 ? -3.645 24.685 35.161 1.00 41.94 110 SER A O 1
ATOM 892 N N . TYR A 1 111 ? -5.810 25.260 34.945 1.00 57.41 111 TYR A N 1
ATOM 893 C CA . TYR A 1 111 ? -5.867 26.099 36.139 1.00 57.41 111 TYR A CA 1
ATOM 894 C C . TYR A 1 111 ? -6.266 25.217 37.323 1.00 57.41 111 TYR A C 1
ATOM 896 O O . TYR A 1 111 ? -7.410 24.768 37.404 1.00 57.41 111 TYR A O 1
ATOM 904 N N . ILE A 1 112 ? -5.313 24.935 38.209 1.00 64.06 112 ILE A N 1
ATOM 905 C CA . ILE A 1 112 ? -5.571 24.238 39.469 1.00 64.06 112 ILE A CA 1
ATOM 906 C C . ILE A 1 112 ? -5.574 25.312 40.562 1.00 64.06 112 ILE A C 1
ATOM 908 O O . ILE A 1 112 ? -4.519 25.899 40.812 1.00 64.06 112 ILE A O 1
ATOM 912 N N . PRO A 1 113 ? -6.726 25.629 41.178 1.00 61.06 113 PRO A N 1
ATOM 913 C CA . PRO A 1 113 ? -6.743 26.520 42.327 1.00 61.06 113 PRO A CA 1
ATOM 914 C C . PRO A 1 113 ? -5.988 25.846 43.476 1.00 61.06 113 PRO A C 1
ATOM 916 O O . PRO A 1 113 ? -6.297 24.710 43.836 1.00 61.06 113 PRO A O 1
ATOM 919 N N . LEU A 1 114 ? -4.984 26.537 44.017 1.00 63.75 114 LEU A N 1
ATOM 920 C CA . LEU A 1 114 ? -4.214 26.061 45.165 1.00 63.75 114 LEU A CA 1
ATOM 921 C C . LEU A 1 114 ? -5.121 25.974 46.395 1.00 63.75 114 LEU A C 1
ATOM 923 O O . LEU A 1 114 ? -5.997 26.823 46.593 1.00 63.75 114 LEU A O 1
ATOM 927 N N . ASN A 1 115 ? -4.906 24.961 47.228 1.00 66.38 115 ASN A N 1
ATOM 928 C CA . ASN A 1 115 ? -5.527 24.908 48.550 1.00 66.38 115 ASN A CA 1
ATOM 929 C C . ASN A 1 115 ? -4.784 25.838 49.542 1.00 66.38 115 ASN A C 1
ATOM 931 O O . ASN A 1 115 ? -3.720 26.392 49.242 1.00 66.38 115 ASN A O 1
ATOM 935 N N . GLU A 1 116 ? -5.370 26.072 50.722 1.00 63.50 116 GLU A N 1
ATOM 936 C CA . GLU A 1 116 ? -4.815 27.022 51.703 1.00 63.50 116 GLU A CA 1
ATOM 937 C C . GLU A 1 116 ? -3.387 26.650 52.137 1.00 63.50 116 GLU A C 1
ATOM 939 O O . GLU A 1 116 ? -2.566 27.540 52.339 1.00 63.50 116 GLU A O 1
ATOM 944 N N . GLU A 1 117 ? -3.055 25.357 52.211 1.00 61.88 117 GLU A N 1
ATOM 945 C CA . GLU A 1 117 ? -1.723 24.874 52.603 1.00 61.88 117 GLU A CA 1
ATOM 946 C C . GLU A 1 117 ? -0.664 25.129 51.521 1.00 61.88 117 GLU A C 1
ATOM 948 O O . GLU A 1 117 ? 0.457 25.546 51.823 1.00 61.88 117 GLU A O 1
ATOM 953 N N . GLU A 1 118 ? -1.023 24.945 50.251 1.00 59.00 118 GLU A N 1
ATOM 954 C CA . GLU A 1 118 ? -0.130 25.175 49.113 1.00 59.00 118 GLU A CA 1
ATOM 955 C C . GLU A 1 118 ? 0.181 26.660 48.905 1.00 59.00 118 GLU A C 1
ATOM 957 O O . GLU A 1 118 ? 1.253 26.995 48.411 1.00 59.00 118 GLU A O 1
ATOM 962 N N . THR A 1 119 ? -0.699 27.561 49.347 1.00 61.09 119 THR A N 1
ATOM 963 C CA . THR A 1 119 ? -0.502 29.019 49.238 1.00 61.09 119 THR A CA 1
ATOM 964 C C . THR A 1 119 ? 0.703 29.517 50.053 1.00 61.09 119 THR A C 1
ATOM 966 O O . THR A 1 119 ? 1.306 30.532 49.705 1.00 61.09 119 THR A O 1
ATOM 969 N N . TYR A 1 120 ? 1.091 28.796 51.112 1.00 64.00 120 TYR A N 1
ATOM 970 C CA . TYR A 1 120 ? 2.221 29.144 51.985 1.00 64.00 120 TYR A CA 1
ATOM 971 C C . TYR A 1 120 ? 3.501 28.351 51.685 1.00 64.00 120 TYR A C 1
ATOM 973 O O . TYR A 1 120 ? 4.492 28.484 52.411 1.00 64.00 120 TYR A O 1
ATOM 981 N N . ALA A 1 121 ? 3.507 27.517 50.640 1.00 69.62 121 ALA A N 1
ATOM 982 C CA . ALA A 1 121 ? 4.684 26.737 50.290 1.00 69.62 121 ALA A CA 1
ATOM 983 C C . ALA A 1 121 ? 5.822 27.658 49.785 1.00 69.62 121 ALA A C 1
ATOM 985 O O . ALA A 1 121 ? 5.579 28.599 49.027 1.00 69.62 121 ALA A O 1
ATOM 986 N N . PRO A 1 122 ? 7.088 27.407 50.170 1.00 62.31 122 PRO A N 1
ATOM 987 C CA . PRO A 1 122 ? 8.214 28.320 49.923 1.00 62.31 122 PRO A CA 1
ATOM 988 C C . PRO A 1 122 ? 8.558 28.518 48.437 1.00 62.31 122 PRO A C 1
ATOM 990 O O . PRO A 1 122 ? 9.320 29.415 48.084 1.00 62.31 122 PRO A O 1
ATOM 993 N N . ASN A 1 123 ? 8.022 27.668 47.565 1.00 67.38 123 ASN A N 1
ATOM 994 C CA . ASN A 1 123 ? 8.176 27.699 46.116 1.00 67.38 123 ASN A CA 1
ATOM 995 C C . ASN A 1 123 ? 7.020 28.410 45.388 1.00 67.38 123 ASN A C 1
ATOM 997 O O . ASN A 1 123 ? 7.042 28.467 44.158 1.00 67.38 123 ASN A O 1
ATOM 1001 N N . VAL A 1 124 ? 6.030 28.948 46.106 1.00 67.19 124 VAL A N 1
ATOM 1002 C CA . VAL A 1 124 ? 4.935 29.719 45.506 1.00 67.19 124 VAL A CA 1
ATOM 1003 C C . VAL A 1 124 ? 5.324 31.189 45.397 1.00 67.19 124 VAL A C 1
ATOM 1005 O O . VAL A 1 124 ? 5.735 31.824 46.365 1.00 67.19 124 VAL A O 1
ATOM 1008 N N . GLN A 1 125 ? 5.191 31.737 44.189 1.00 62.75 125 GLN A N 1
ATOM 1009 C CA . GLN A 1 125 ? 5.382 33.157 43.914 1.00 62.75 125 GLN A CA 1
ATOM 1010 C C . GLN A 1 125 ? 4.059 33.760 43.451 1.00 62.75 125 GLN A C 1
ATOM 1012 O O . GLN A 1 125 ? 3.521 33.377 42.413 1.00 62.75 125 GLN A O 1
ATOM 1017 N N . THR A 1 126 ? 3.546 34.724 44.210 1.00 65.12 126 THR A N 1
ATOM 1018 C CA . THR A 1 126 ? 2.355 35.482 43.824 1.00 65.12 126 THR A CA 1
ATOM 1019 C C . THR A 1 126 ? 2.769 36.649 42.938 1.00 65.12 126 THR A C 1
ATOM 1021 O O . THR A 1 126 ? 3.444 37.574 43.391 1.00 65.12 126 THR A O 1
ATOM 1024 N N . LEU A 1 127 ? 2.355 36.620 41.675 1.00 69.31 127 LEU A N 1
ATOM 1025 C CA . LEU A 1 127 ? 2.575 37.722 40.743 1.00 69.31 127 LEU A CA 1
ATOM 1026 C C . LEU A 1 127 ? 1.429 38.735 40.875 1.00 69.31 127 LEU A C 1
ATOM 1028 O O . LEU A 1 127 ? 0.260 38.376 40.777 1.00 69.31 127 LEU A O 1
ATOM 1032 N N . GLN A 1 128 ? 1.765 40.003 41.125 1.00 62.16 128 GLN A N 1
ATOM 1033 C CA . GLN A 1 128 ? 0.802 41.117 41.215 1.00 62.16 128 GLN A CA 1
ATOM 1034 C C . GLN A 1 128 ? 0.412 41.675 39.833 1.00 62.16 128 GLN A C 1
ATOM 1036 O O . GLN A 1 128 ? -0.535 42.448 39.711 1.00 62.16 128 GLN A O 1
ATOM 1041 N N . SER A 1 129 ? 1.145 41.287 38.791 1.00 59.78 129 SER A N 1
ATOM 1042 C CA . SER A 1 129 ? 0.904 41.648 37.398 1.00 59.78 129 SER A CA 1
ATOM 1043 C C . SER A 1 129 ? 0.736 40.387 36.557 1.00 59.78 129 SER A C 1
ATOM 1045 O O . SER A 1 129 ? 1.319 39.345 36.854 1.00 59.78 129 SER A O 1
ATOM 1047 N N 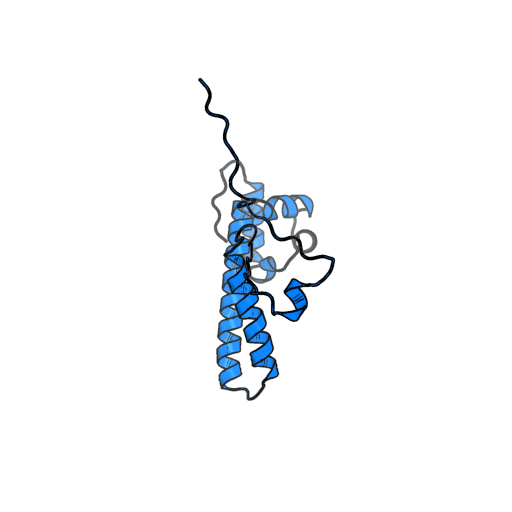. ASP A 1 130 ? -0.079 40.489 35.509 1.00 60.28 130 ASP A N 1
ATOM 1048 C CA . ASP A 1 130 ? -0.258 39.413 34.539 1.00 60.28 130 ASP A CA 1
ATOM 1049 C C . ASP A 1 130 ? 1.074 39.168 33.803 1.00 60.28 130 ASP A C 1
ATOM 1051 O O . ASP A 1 130 ? 1.526 40.059 33.078 1.00 60.28 130 ASP A O 1
ATOM 1055 N N . PRO A 1 131 ? 1.715 37.995 33.963 1.00 61.59 131 PRO A N 1
ATOM 1056 C CA . PRO A 1 131 ? 3.005 37.709 33.336 1.00 61.59 131 PRO A CA 1
ATOM 1057 C C . PRO A 1 131 ? 2.935 37.610 31.807 1.00 61.59 131 PRO A C 1
ATOM 1059 O O . PRO A 1 131 ? 3.979 37.536 31.160 1.00 61.59 131 PRO A O 1
ATOM 1062 N N . 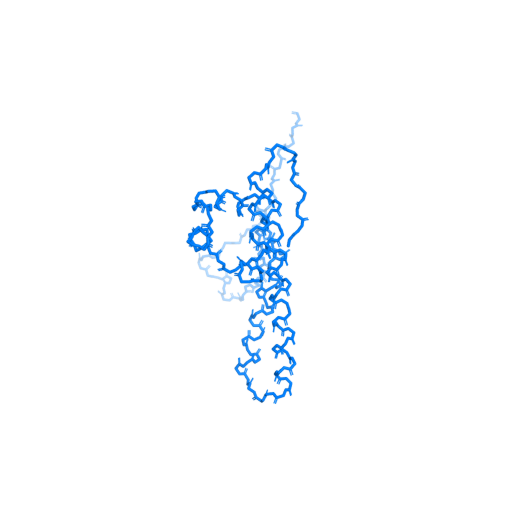PHE A 1 132 ? 1.733 37.597 31.222 1.00 61.50 132 PHE A N 1
ATOM 1063 C CA . PHE A 1 132 ? 1.525 37.508 29.777 1.00 61.50 132 PHE A CA 1
ATOM 1064 C C . PHE A 1 132 ? 1.166 38.847 29.128 1.00 61.50 132 PHE A C 1
ATOM 1066 O O . PHE A 1 132 ? 1.061 38.921 27.901 1.00 61.50 132 PHE A O 1
ATOM 1073 N N . LYS A 1 133 ? 1.019 39.925 29.910 1.00 58.91 133 LYS A N 1
ATOM 1074 C CA . LYS A 1 133 ? 0.960 41.273 29.341 1.00 58.91 133 LYS A CA 1
ATOM 1075 C C . LYS A 1 133 ? 2.369 41.714 28.971 1.00 58.91 133 LYS A C 1
ATOM 1077 O O . LYS A 1 133 ? 3.141 42.170 29.806 1.00 58.91 133 LYS A O 1
ATOM 1082 N N . VAL A 1 134 ? 2.699 41.551 27.695 1.00 59.62 134 VAL A N 1
ATOM 1083 C CA . VAL A 1 134 ? 3.867 42.188 27.091 1.00 59.62 134 VAL A CA 1
ATOM 1084 C C . VAL A 1 134 ? 3.567 43.683 27.028 1.00 59.62 134 VAL A C 1
ATOM 1086 O O . VAL A 1 134 ? 2.699 44.096 26.260 1.00 59.62 134 VAL A O 1
ATOM 1089 N N . ASP A 1 135 ? 4.252 44.488 27.840 1.00 57.88 135 ASP A N 1
ATOM 1090 C CA . ASP A 1 135 ? 4.268 45.938 27.655 1.00 57.88 135 ASP A CA 1
ATOM 1091 C C . ASP A 1 135 ? 4.926 46.219 26.300 1.00 57.88 135 ASP A C 1
ATOM 1093 O O . ASP A 1 135 ? 6.145 46.140 26.142 1.00 57.88 135 ASP A O 1
ATOM 1097 N N . VAL A 1 136 ? 4.104 46.474 25.284 1.00 57.72 136 VAL A N 1
ATOM 1098 C CA . VAL A 1 136 ? 4.573 46.993 24.002 1.00 57.72 136 VAL A CA 1
ATOM 1099 C C . VAL A 1 136 ? 4.905 48.466 24.247 1.00 57.72 136 VAL A C 1
ATOM 1101 O O . VAL A 1 136 ? 3.996 49.217 24.600 1.00 57.72 136 VAL A O 1
ATOM 1104 N N . PRO A 1 137 ? 6.167 48.913 24.119 1.00 48.31 137 PRO A N 1
ATOM 1105 C CA . PRO A 1 137 ? 6.460 50.332 24.227 1.00 48.31 137 PRO A CA 1
ATOM 1106 C C . PRO A 1 137 ? 5.793 51.062 23.055 1.00 48.31 137 PRO A C 1
ATOM 1108 O O . PRO A 1 137 ? 6.043 50.737 21.893 1.00 48.31 137 PRO A O 1
ATOM 1111 N N . ASP A 1 138 ? 4.930 52.031 23.368 1.00 45.56 138 ASP A N 1
ATOM 1112 C CA . ASP A 1 138 ? 4.375 52.970 22.394 1.00 45.56 138 ASP A CA 1
ATOM 1113 C C . ASP A 1 138 ? 5.536 53.718 21.720 1.00 45.56 138 ASP A C 1
ATOM 1115 O O . ASP A 1 138 ? 6.236 54.512 22.351 1.00 45.56 138 ASP A O 1
ATOM 1119 N N . ASN A 1 139 ? 5.755 53.457 20.430 1.00 46.84 139 ASN A N 1
ATOM 1120 C CA . ASN A 1 139 ? 6.605 54.297 19.593 1.00 46.84 139 ASN A CA 1
ATOM 1121 C C . ASN A 1 139 ? 5.908 55.659 19.413 1.00 46.84 139 ASN A C 1
ATOM 1123 O O . ASN A 1 139 ? 4.956 55.758 18.634 1.00 46.84 139 ASN A O 1
ATOM 1127 N N . GLN A 1 140 ? 6.386 56.687 20.120 1.00 38.41 140 GLN A N 1
ATOM 1128 C CA . GLN A 1 140 ? 6.220 58.095 19.735 1.00 38.41 140 GLN A CA 1
ATOM 1129 C C . GLN A 1 140 ? 7.421 58.565 18.919 1.00 38.41 140 GLN A C 1
ATOM 1131 O O . GLN A 1 140 ? 8.563 58.240 19.314 1.00 38.41 140 GLN A O 1
#

Foldseek 3Di:
DDDDDDPVPVLLVVLVVLCCVVPPVSLVDQLCRSCVVDVDHSVSSVVSCPPPVNVVVSVVVVLVVLVVVLVVLVVVVVVDPDPVSVVVSVVSVVVSVPVPDPPDDDDDDDDDDDDPVRCPDPPDDDDPDDPPPDPDPDDD

Sequence (140 aa):
MNIQFNEYEIELQQMQEVFNDIGVDALYLSHHELAAATEFNAMSWRDFLTDARVREFLESELALMQQSSIMKMMKDIDQSKSTGQAQLLNTLIQQTSQSKKKDGPIFIYSYIPLNEEETYAPNVQTLQSDPFKVDVPDNQ

Secondary structure (DSSP, 8-state):
------TT-HHHHHHHHHHHHHGGGGGG--HHHHHHHSSS-HHHHHHHHHSHHHHHHHHHHHHHHHHHHHHHHHHHHHH---HHHHHHHHHHHHHHHHTT------------PPPTTGGG-TT----SS-TT--------